Protein AF-A0A9E7HNN6-F1 (afdb_monomer)

Solvent-accessible surface area (backbone atoms only — not comparable to full-atom values): 6820 Å² total; per-residue (Å²): 140,87,85,88,85,82,86,84,93,74,95,68,72,77,62,55,72,37,53,46,47,69,56,53,55,46,52,42,65,72,35,47,91,25,38,34,38,38,36,38,26,46,89,86,38,69,69,31,50,58,49,47,55,54,48,38,65,46,42,71,78,41,52,86,51,34,49,68,34,35,30,35,56,85,29,76,57,31,47,60,54,37,63,72,69,66,61,86,62,74,65,34,76,50,40,29,46,61,6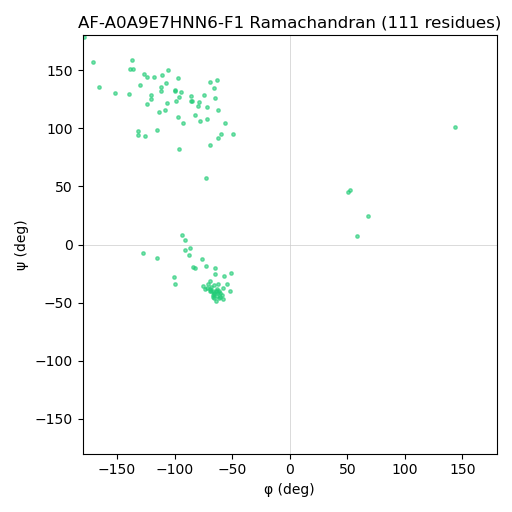4,38,80,54,87,81,85,83,73,82,69,72,79,82,121

Nearest PDB structures (foldseek):
  3gix-assembly1_A  TM=9.752E-01  e=7.214E-11  Homo sapiens
  5o9z-assembly1_J  TM=9.410E-01  e=6.736E-07  Homo sapiens
  5dbq-assembly2_B  TM=9.163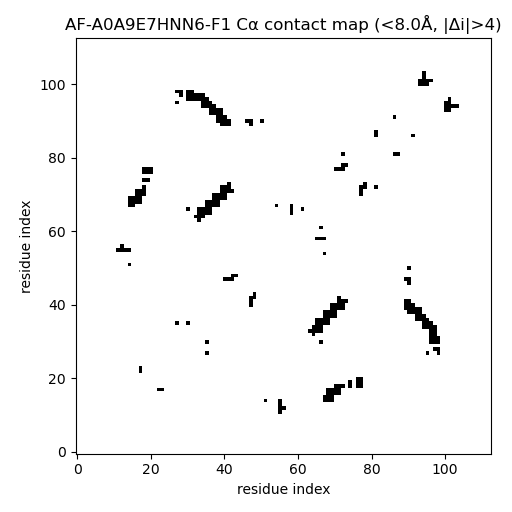E-01  e=9.988E-06  Anticarsia gemmatalis
  4puf-assembly1_D  TM=8.130E-01  e=5.174E-06  Homo sapiens
  5e37-assembly2_C  TM=8.077E-01  e=1.803E-03  Chlamydomonas reinhardtii

pLDDT: mean 81.91, std 19.28, range [28.34, 95.31]

Mean predicted aligned error: 8.4 Å

Radius of gyration: 15.04 Å; Cα contacts (8 Å, |Δi|>4): 146; chains: 1; bounding box: 39×48×32 Å

Structure (mmCIF, N/CA/C/O backbone):
data_AF-A0A9E7HNN6-F1
#
_entry.id   AF-A0A9E7HNN6-F1
#
loop_
_atom_site.group_PDB
_atom_site.id
_atom_site.type_symbol
_atom_site.label_atom_id
_atom_site.label_alt_id
_atom_site.label_comp_id
_atom_site.label_asym_id
_atom_site.label_entity_id
_atom_site.label_seq_id
_atom_site.pdbx_PDB_ins_code
_atom_site.Cartn_x
_atom_site.Cartn_y
_atom_site.Cartn_z
_atom_site.occupancy
_atom_site.B_iso_or_equiv
_atom_site.auth_seq_id
_atom_site.auth_comp_id
_atom_site.auth_asym_id
_atom_site.auth_atom_id
_atom_site.pdbx_PDB_model_num
ATOM 1 N N . ALA A 1 1 ? -14.655 24.457 -2.340 1.00 31.03 1 ALA A N 1
ATOM 2 C CA . ALA A 1 1 ? -14.940 23.219 -3.087 1.00 31.03 1 ALA A CA 1
ATOM 3 C C . ALA A 1 1 ? -13.754 22.942 -3.994 1.00 31.03 1 ALA A C 1
ATOM 5 O O . ALA A 1 1 ? -13.517 23.723 -4.903 1.00 31.03 1 ALA A O 1
ATOM 6 N N . VAL A 1 2 ? -12.969 21.907 -3.702 1.00 28.34 2 VAL A N 1
ATOM 7 C CA . VAL A 1 2 ? -11.922 21.425 -4.610 1.00 28.34 2 VAL A CA 1
ATOM 8 C C . VAL A 1 2 ? -12.095 19.919 -4.690 1.00 28.34 2 VAL A C 1
ATOM 10 O O . VAL A 1 2 ? -11.689 19.194 -3.792 1.00 28.34 2 VAL A O 1
ATOM 13 N N . VAL A 1 3 ? -12.770 19.467 -5.740 1.00 36.50 3 VAL A N 1
ATOM 14 C CA . VAL A 1 3 ? -12.700 18.082 -6.198 1.00 36.50 3 VAL A CA 1
ATOM 15 C C . VAL A 1 3 ? -12.463 18.182 -7.694 1.00 36.50 3 VAL A C 1
ATOM 17 O O . VAL A 1 3 ? -13.399 18.372 -8.464 1.00 36.50 3 VAL A O 1
ATOM 20 N N . SER A 1 4 ? -11.195 18.126 -8.086 1.00 35.56 4 SER A N 1
ATOM 21 C CA . SER A 1 4 ? -10.805 17.924 -9.477 1.00 35.56 4 SER A CA 1
ATOM 22 C C . SER A 1 4 ? -10.083 16.589 -9.560 1.00 35.56 4 SER A C 1
ATOM 24 O O . SER A 1 4 ? -8.903 16.498 -9.248 1.00 35.56 4 SER A O 1
ATOM 26 N N . PHE A 1 5 ? -10.823 15.565 -9.975 1.00 39.53 5 PHE A N 1
ATOM 27 C CA . PHE A 1 5 ? -10.300 14.330 -10.551 1.00 39.53 5 PHE A CA 1
ATOM 28 C C . PHE A 1 5 ? -11.003 14.154 -11.906 1.00 39.53 5 PHE A C 1
ATOM 30 O O . PHE A 1 5 ? -12.124 13.660 -11.985 1.00 39.53 5 PHE A O 1
ATOM 37 N N . GLY A 1 6 ? -10.372 14.646 -12.973 1.00 35.72 6 GLY A N 1
ATOM 38 C CA . GLY A 1 6 ? -10.565 14.149 -14.342 1.00 35.72 6 GLY A CA 1
ATOM 39 C C . GLY A 1 6 ? -9.316 13.337 -14.702 1.00 35.72 6 GLY A C 1
ATOM 40 O O . GLY A 1 6 ? -8.252 13.628 -14.173 1.00 35.72 6 GLY A O 1
ATOM 41 N N . LEU A 1 7 ? -9.323 12.312 -15.549 1.00 39.78 7 LEU A N 1
ATOM 42 C CA . LEU A 1 7 ? -10.242 11.888 -16.601 1.00 39.78 7 LEU A CA 1
ATOM 43 C C . LEU A 1 7 ? -9.857 10.433 -16.955 1.00 39.78 7 LEU A C 1
ATOM 45 O O . LEU A 1 7 ? -8.675 10.166 -17.144 1.00 39.78 7 LEU A O 1
ATOM 49 N N . GLY A 1 8 ? -10.827 9.523 -17.101 1.00 30.81 8 GLY A N 1
ATOM 50 C CA . GLY A 1 8 ? -10.606 8.199 -17.712 1.00 30.81 8 GLY A CA 1
ATOM 51 C C . GLY A 1 8 ? -11.416 7.070 -17.071 1.00 30.81 8 GLY A C 1
ATOM 52 O O . GLY A 1 8 ? -11.061 6.566 -16.014 1.00 30.81 8 GLY A O 1
ATOM 53 N N . LYS A 1 9 ? -12.520 6.664 -17.709 1.00 38.12 9 LYS A N 1
ATOM 54 C CA . LYS A 1 9 ? -13.322 5.494 -17.317 1.00 38.12 9 LYS A CA 1
ATOM 55 C C . LYS A 1 9 ? -12.659 4.197 -17.795 1.00 38.12 9 LYS A C 1
ATOM 57 O O . LYS A 1 9 ? -12.573 3.997 -19.001 1.00 38.12 9 LYS A O 1
ATOM 62 N N . MET A 1 10 ? -12.367 3.286 -16.868 1.00 36.38 10 MET A N 1
ATOM 63 C CA . MET A 1 10 ? -12.614 1.845 -17.010 1.00 36.38 10 MET A CA 1
ATOM 64 C C . MET A 1 10 ? -12.829 1.259 -15.609 1.00 36.38 10 MET A C 1
ATOM 66 O O . MET A 1 10 ? -12.141 1.599 -14.656 1.00 36.38 10 MET A O 1
ATOM 70 N N . SER A 1 11 ? -13.911 0.506 -15.483 1.00 39.94 11 SER A N 1
ATOM 71 C CA . SER A 1 11 ? -14.554 0.063 -14.252 1.00 39.94 11 SER A CA 1
ATOM 72 C C . SER A 1 11 ? -13.750 -1.000 -13.513 1.00 39.94 11 SER A C 1
ATOM 74 O O . SER A 1 11 ? -13.739 -2.131 -13.971 1.00 39.94 11 SER A O 1
ATOM 76 N N . ASP A 1 12 ? -13.147 -0.631 -12.386 1.00 41.34 12 ASP A N 1
ATOM 77 C CA . ASP A 1 12 ? -12.911 -1.446 -11.186 1.00 41.34 12 ASP A CA 1
ATOM 78 C C . ASP A 1 12 ? -12.384 -0.497 -10.094 1.00 41.34 12 ASP A C 1
ATOM 80 O O . ASP A 1 12 ? -11.946 0.616 -10.387 1.00 41.34 12 ASP A O 1
ATOM 84 N N . LEU A 1 13 ? -12.524 -0.849 -8.819 1.00 50.78 13 LEU A N 1
ATOM 85 C CA . LEU A 1 13 ? -12.185 0.013 -7.680 1.00 50.78 13 LEU A CA 1
ATOM 86 C C . LEU A 1 13 ? -10.693 0.398 -7.714 1.00 50.78 13 LEU A C 1
ATOM 88 O O . LEU A 1 13 ? -9.846 -0.363 -7.243 1.00 50.78 13 LEU A O 1
ATOM 92 N N . LEU A 1 14 ? -10.370 1.565 -8.280 1.00 69.56 14 LEU A N 1
ATOM 93 C CA . LEU A 1 14 ? -9.009 2.098 -8.312 1.00 69.56 14 LEU A CA 1
ATOM 94 C C . LEU A 1 14 ? -8.539 2.334 -6.877 1.00 69.56 14 LEU A C 1
ATOM 96 O O . LEU A 1 14 ? -9.106 3.144 -6.140 1.00 69.56 14 LEU A O 1
ATOM 100 N N . LEU A 1 15 ? -7.512 1.588 -6.484 1.00 86.00 15 LEU A N 1
ATOM 101 C CA . LEU A 1 15 ? -6.825 1.791 -5.218 1.00 86.00 15 LEU A CA 1
ATOM 102 C C . LEU A 1 15 ? -6.168 3.180 -5.223 1.00 86.00 15 LEU A C 1
ATOM 104 O O . LEU A 1 15 ? -5.669 3.611 -6.265 1.00 86.00 15 LEU A O 1
ATOM 108 N N . PRO A 1 16 ? -6.168 3.902 -4.091 1.00 91.31 16 PRO A N 1
ATOM 109 C CA . PRO A 1 16 ? -5.559 5.222 -4.026 1.00 91.31 16 PRO A CA 1
ATOM 110 C C . PRO A 1 16 ? -4.048 5.116 -4.250 1.00 91.31 16 PRO A C 1
ATOM 112 O O . PRO A 1 16 ? -3.373 4.367 -3.543 1.00 91.31 16 PRO A O 1
ATOM 115 N N . THR A 1 17 ? -3.527 5.882 -5.208 1.00 91.25 17 THR A N 1
ATOM 116 C CA . THR A 1 17 ? -2.086 5.983 -5.472 1.00 91.25 17 THR A CA 1
ATOM 117 C C . THR A 1 17 ? -1.500 7.195 -4.761 1.00 91.25 17 THR A C 1
ATOM 119 O O . THR A 1 17 ? -1.974 8.317 -4.931 1.00 91.25 17 THR A O 1
ATOM 122 N N . LEU A 1 18 ? -0.451 6.961 -3.980 1.00 93.19 18 LEU A N 1
ATOM 123 C CA . LEU A 1 18 ? 0.277 7.948 -3.198 1.00 93.19 18 LEU A CA 1
ATOM 124 C C . LEU A 1 18 ? 1.623 8.218 -3.874 1.00 93.19 18 LEU A C 1
ATOM 126 O O . LEU A 1 18 ? 2.428 7.306 -4.065 1.00 93.19 18 LEU A O 1
ATOM 130 N N . SER A 1 19 ? 1.862 9.476 -4.225 1.00 90.88 19 SER A N 1
ATOM 131 C CA . SER A 1 19 ? 3.106 9.950 -4.851 1.00 90.88 19 SER A CA 1
ATOM 132 C C . SER A 1 19 ? 3.876 10.935 -3.972 1.00 90.88 19 SER A C 1
ATOM 134 O O . SER A 1 19 ? 5.036 11.238 -4.240 1.00 90.88 19 SER A O 1
ATOM 136 N N . ARG A 1 20 ? 3.252 11.435 -2.900 1.00 91.62 20 ARG A N 1
ATOM 137 C CA . ARG A 1 20 ? 3.852 12.417 -1.995 1.00 91.62 20 ARG A CA 1
ATOM 138 C C . ARG A 1 20 ? 4.135 11.808 -0.642 1.00 91.62 20 ARG A C 1
ATOM 140 O O . ARG A 1 20 ? 3.343 11.021 -0.119 1.00 91.62 20 ARG A O 1
ATOM 147 N N . LYS A 1 21 ? 5.217 12.264 -0.020 1.00 91.75 21 LYS A N 1
ATOM 148 C CA . LYS A 1 21 ? 5.598 11.839 1.327 1.00 91.75 21 LYS A CA 1
ATOM 149 C C . LYS A 1 21 ? 4.498 12.149 2.340 1.00 91.75 21 LYS A C 1
ATOM 151 O O . LYS A 1 21 ? 4.169 11.307 3.167 1.00 91.75 21 LYS A O 1
ATOM 156 N N . CYS A 1 22 ? 3.900 13.338 2.254 1.00 92.25 22 CYS A N 1
ATOM 157 C CA . CYS A 1 22 ? 2.855 13.747 3.189 1.00 92.25 22 CYS A CA 1
ATOM 158 C C . CYS A 1 22 ? 1.618 12.843 3.124 1.00 92.25 22 CYS A C 1
ATOM 160 O O . CYS A 1 22 ? 1.012 12.591 4.160 1.00 92.25 22 CYS A O 1
ATOM 162 N N . ASP A 1 23 ? 1.272 12.313 1.950 1.00 93.25 23 ASP A N 1
ATOM 163 C CA . ASP A 1 23 ? 0.131 11.410 1.808 1.00 93.25 23 ASP A CA 1
ATOM 164 C C . ASP A 1 23 ? 0.428 10.040 2.435 1.00 93.25 23 ASP A C 1
ATOM 166 O O . ASP A 1 23 ? -0.438 9.465 3.097 1.00 93.25 23 ASP A O 1
ATOM 170 N N . VAL A 1 24 ? 1.670 9.557 2.299 1.00 92.88 24 VAL A N 1
ATOM 171 C CA . VAL A 1 24 ? 2.151 8.332 2.958 1.00 92.88 24 VAL A CA 1
ATOM 172 C C . VAL A 1 24 ? 2.184 8.499 4.482 1.00 92.88 24 VAL A C 1
ATOM 174 O O . VAL A 1 24 ? 1.668 7.653 5.208 1.00 92.88 24 VAL A O 1
ATOM 177 N N . ASP A 1 25 ? 2.720 9.612 4.984 1.00 93.44 25 ASP A N 1
ATOM 178 C CA . ASP A 1 25 ? 2.743 9.904 6.422 1.00 93.44 25 ASP A CA 1
ATOM 179 C C . ASP A 1 25 ? 1.324 10.025 7.004 1.00 93.44 25 ASP A C 1
ATOM 181 O O . ASP A 1 25 ? 1.045 9.509 8.090 1.00 93.44 25 ASP A O 1
ATOM 185 N N . CYS A 1 26 ? 0.411 10.686 6.285 1.00 94.06 26 CYS A N 1
ATOM 186 C CA . CYS A 1 26 ? -0.981 10.817 6.705 1.00 94.06 26 CYS A CA 1
ATOM 187 C C . CYS A 1 26 ? -1.681 9.459 6.755 1.00 94.06 26 CYS A C 1
ATOM 189 O O . CYS A 1 26 ? -2.268 9.135 7.781 1.00 94.06 26 CYS A O 1
ATOM 191 N N . ILE A 1 27 ? -1.581 8.626 5.712 1.00 94.12 27 ILE A N 1
ATOM 192 C CA . ILE A 1 27 ? -2.298 7.343 5.702 1.00 94.12 27 ILE A CA 1
ATOM 193 C C . ILE A 1 27 ? -1.777 6.374 6.774 1.00 94.12 27 ILE A C 1
ATOM 195 O O . ILE A 1 27 ? -2.577 5.645 7.362 1.00 94.12 27 ILE A O 1
ATOM 199 N N . ILE A 1 28 ? -0.470 6.393 7.070 1.00 93.25 28 ILE A N 1
ATOM 200 C CA . ILE A 1 28 ? 0.134 5.582 8.140 1.00 93.25 28 ILE A CA 1
ATOM 201 C C . ILE A 1 28 ? -0.379 6.027 9.512 1.00 93.25 28 ILE A C 1
ATOM 203 O O . ILE A 1 28 ? -0.691 5.183 10.352 1.00 93.25 28 ILE A O 1
ATOM 207 N N . ARG A 1 29 ? -0.479 7.340 9.745 1.00 93.19 29 ARG A N 1
ATOM 208 C CA . ARG A 1 29 ? -0.951 7.895 11.020 1.00 93.19 29 ARG A CA 1
ATOM 209 C C . ARG A 1 29 ? -2.458 7.743 11.209 1.00 93.19 29 ARG A C 1
ATOM 211 O O . ARG A 1 29 ? -2.901 7.501 12.326 1.00 93.19 29 ARG A O 1
ATOM 218 N N . ASP A 1 30 ? -3.232 7.911 10.144 1.00 93.75 30 ASP A N 1
ATOM 219 C CA . ASP A 1 30 ? -4.692 7.951 10.217 1.00 93.75 30 ASP A CA 1
ATOM 220 C C . ASP A 1 30 ? -5.300 6.532 10.203 1.00 93.75 30 ASP A C 1
ATOM 222 O O . ASP A 1 30 ? -6.429 6.329 10.649 1.00 93.75 30 ASP A O 1
ATOM 226 N N . THR A 1 31 ? -4.546 5.523 9.743 1.00 92.00 31 THR A N 1
ATOM 227 C CA . THR A 1 31 ? -4.974 4.114 9.738 1.00 92.00 31 THR A CA 1
ATOM 228 C C . THR A 1 31 ? -4.441 3.371 10.967 1.00 92.00 31 THR A C 1
ATOM 230 O O . THR A 1 31 ? -3.429 2.674 10.897 1.00 92.00 31 THR A O 1
ATOM 233 N N . LEU A 1 32 ? -5.131 3.500 12.105 1.00 91.31 32 LEU A N 1
ATOM 234 C CA . LEU A 1 32 ? -4.746 2.821 13.356 1.0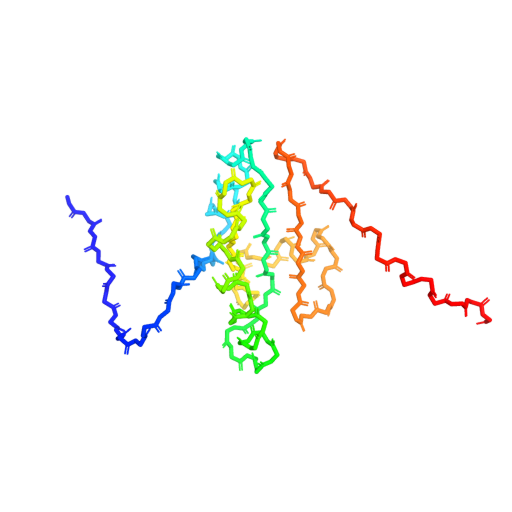0 91.31 32 LEU A CA 1
ATOM 235 C C . LEU A 1 32 ? -5.556 1.547 13.635 1.00 91.31 32 LEU A C 1
ATOM 237 O O . LEU A 1 32 ? -5.006 0.571 14.138 1.00 91.31 32 LEU A O 1
ATOM 241 N N . ASP A 1 33 ? -6.835 1.527 13.252 1.00 91.50 33 ASP A N 1
ATOM 242 C CA . ASP A 1 33 ? -7.775 0.437 13.574 1.00 91.50 33 ASP A CA 1
ATOM 243 C C . ASP A 1 33 ? -7.747 -0.735 12.577 1.00 91.50 33 ASP A C 1
ATOM 245 O O . ASP A 1 33 ? -8.479 -1.716 12.724 1.00 91.50 33 ASP A O 1
ATOM 249 N N . LYS A 1 34 ? -6.941 -0.623 11.517 1.00 93.75 34 LYS A N 1
ATOM 250 C CA . LYS A 1 34 ? -6.855 -1.590 10.418 1.00 93.75 34 LYS A CA 1
ATOM 251 C C . LYS A 1 34 ? -5.407 -1.836 10.034 1.00 93.75 34 LYS A C 1
ATOM 253 O O . LYS A 1 34 ? -4.538 -1.000 10.265 1.00 93.75 34 LYS A O 1
ATOM 258 N N . VAL A 1 35 ? -5.164 -2.969 9.387 1.00 94.50 35 VAL A N 1
ATOM 259 C CA . VAL A 1 35 ? -3.887 -3.233 8.725 1.00 94.50 35 VAL A CA 1
ATOM 260 C C . VAL A 1 35 ? -3.794 -2.353 7.480 1.00 94.50 35 VAL A C 1
ATOM 262 O O . VAL A 1 35 ? -4.600 -2.468 6.559 1.00 94.50 35 VAL A O 1
ATOM 265 N N . LEU A 1 36 ? -2.814 -1.465 7.433 1.00 95.31 36 LEU A N 1
ATOM 266 C CA . LEU A 1 36 ? -2.494 -0.700 6.239 1.00 95.31 36 LEU A CA 1
ATOM 267 C C . LEU A 1 36 ? -1.540 -1.510 5.358 1.00 95.31 36 LEU A C 1
ATOM 269 O O . LEU A 1 36 ? -0.494 -1.966 5.814 1.00 95.31 36 LEU A O 1
ATOM 273 N N . VAL A 1 37 ? -1.896 -1.657 4.088 1.00 95.19 37 VAL A N 1
ATOM 274 C CA . VAL A 1 37 ? -1.121 -2.356 3.065 1.00 95.19 37 VAL A CA 1
ATOM 275 C C . VAL A 1 37 ? -0.661 -1.328 2.038 1.00 95.19 37 VAL A C 1
ATOM 277 O O . VAL A 1 37 ? -1.488 -0.745 1.336 1.00 95.19 37 VAL A O 1
ATOM 280 N N . LEU A 1 38 ? 0.648 -1.100 1.950 1.00 94.88 38 LEU A N 1
ATOM 281 C CA . LEU A 1 38 ? 1.257 -0.197 0.975 1.00 94.88 38 LEU A CA 1
ATOM 282 C C . LEU A 1 38 ? 2.001 -0.998 -0.089 1.00 94.88 38 LEU A C 1
ATOM 284 O O . LEU A 1 38 ? 2.998 -1.6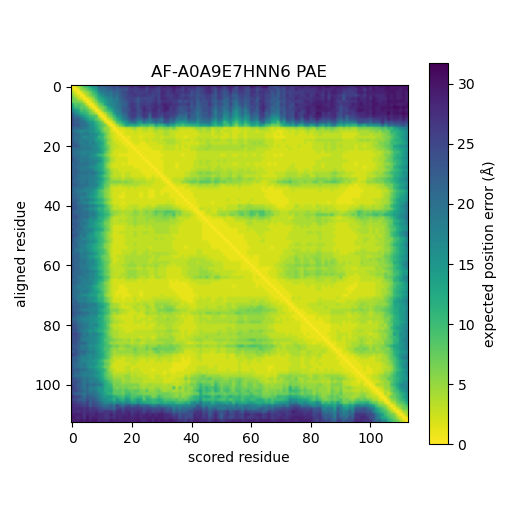57 0.209 1.00 94.88 38 LEU A O 1
ATOM 288 N N . ARG A 1 39 ? 1.535 -0.916 -1.337 1.00 94.88 39 ARG A N 1
ATOM 289 C CA . ARG A 1 39 ? 2.189 -1.541 -2.491 1.00 94.88 39 ARG A CA 1
ATOM 290 C C . ARG A 1 39 ? 3.132 -0.548 -3.154 1.00 94.88 39 ARG A C 1
ATOM 292 O O . ARG A 1 39 ? 2.693 0.319 -3.902 1.00 94.88 39 ARG A O 1
ATOM 299 N N . PHE A 1 40 ? 4.430 -0.715 -2.955 1.00 94.38 40 PHE A N 1
ATOM 300 C CA . PHE A 1 40 ? 5.468 0.031 -3.658 1.00 94.38 40 PHE A CA 1
ATOM 301 C C . PHE A 1 40 ? 5.681 -0.558 -5.048 1.00 94.38 40 PHE A C 1
ATOM 303 O O . PHE A 1 40 ? 6.046 -1.727 -5.197 1.00 94.38 40 PHE A O 1
ATOM 310 N N . GLY A 1 41 ? 5.452 0.249 -6.080 1.00 93.06 41 GLY A N 1
ATOM 311 C CA . GLY A 1 41 ? 5.824 -0.138 -7.433 1.00 93.06 41 GLY A CA 1
ATOM 312 C C . GLY A 1 41 ? 5.526 0.889 -8.508 1.00 93.06 41 GLY A C 1
ATOM 313 O O . GLY A 1 41 ? 4.999 1.960 -8.221 1.00 93.06 41 GLY A O 1
ATOM 314 N N . ARG A 1 42 ? 5.895 0.553 -9.747 1.00 90.38 42 ARG A N 1
ATOM 315 C CA . ARG A 1 42 ? 5.755 1.438 -10.909 1.00 90.38 42 ARG A CA 1
ATOM 316 C C . ARG A 1 42 ? 4.461 1.162 -11.648 1.00 90.38 42 ARG A C 1
ATOM 318 O O . ARG A 1 42 ? 4.198 0.027 -12.031 1.00 90.38 42 ARG A O 1
ATOM 325 N N . SER A 1 43 ? 3.710 2.214 -11.945 1.00 81.31 43 SER A N 1
ATOM 326 C CA . SER A 1 43 ? 2.448 2.109 -12.693 1.00 81.31 43 SER A CA 1
ATOM 327 C C . SER A 1 43 ? 2.633 1.626 -14.141 1.00 81.31 43 SER A C 1
ATOM 329 O O . SER A 1 43 ? 1.687 1.145 -14.752 1.00 81.31 43 SER A O 1
ATOM 331 N N . ALA A 1 44 ? 3.843 1.749 -14.698 1.00 82.94 44 ALA A N 1
ATOM 332 C CA . ALA A 1 44 ? 4.170 1.293 -16.050 1.00 82.94 44 ALA A CA 1
ATOM 333 C C . ALA A 1 44 ? 4.616 -0.181 -16.124 1.00 82.94 44 ALA A C 1
ATOM 335 O O . ALA A 1 44 ? 4.777 -0.709 -17.223 1.00 82.94 44 ALA A O 1
ATOM 336 N N . ASP A 1 45 ? 4.851 -0.842 -14.985 1.00 88.12 45 ASP A N 1
ATOM 337 C CA . ASP A 1 45 ? 5.346 -2.219 -14.950 1.00 88.12 45 ASP A CA 1
ATOM 338 C C . ASP A 1 45 ? 4.179 -3.226 -15.053 1.00 88.12 45 ASP A C 1
ATOM 340 O O . ASP A 1 45 ? 3.278 -3.200 -14.205 1.00 88.12 45 ASP A O 1
ATOM 344 N N . PRO A 1 46 ? 4.186 -4.148 -16.038 1.00 89.06 46 PRO A N 1
ATOM 345 C CA . PRO A 1 46 ? 3.156 -5.177 -16.176 1.00 89.06 46 PRO A CA 1
ATOM 346 C C . PRO A 1 46 ? 2.947 -6.037 -14.922 1.00 89.06 46 PRO A C 1
ATOM 348 O O . PRO A 1 46 ? 1.817 -6.435 -14.638 1.00 89.06 46 PRO A O 1
ATOM 351 N N . LEU A 1 47 ? 4.006 -6.315 -14.153 1.00 90.12 47 LEU A N 1
ATOM 352 C CA . LEU A 1 47 ? 3.908 -7.096 -12.916 1.00 90.12 47 LEU A CA 1
ATOM 353 C C . LEU A 1 47 ? 3.171 -6.323 -11.821 1.00 90.12 47 LEU A C 1
ATOM 355 O O . LEU A 1 47 ? 2.373 -6.905 -11.087 1.00 90.12 47 LEU A O 1
ATOM 359 N N . CYS A 1 48 ? 3.405 -5.011 -11.731 1.00 90.62 48 CYS A N 1
ATOM 360 C CA . CYS A 1 48 ? 2.685 -4.147 -10.798 1.00 90.62 48 CYS A CA 1
ATOM 361 C C . CYS A 1 48 ? 1.206 -4.048 -11.177 1.00 90.62 48 CYS A C 1
ATOM 363 O O . CYS A 1 48 ? 0.359 -4.197 -10.304 1.00 90.62 48 CYS A O 1
ATOM 365 N N . LEU A 1 49 ? 0.895 -3.887 -12.467 1.00 89.56 49 LEU A N 1
ATOM 366 C CA . LEU A 1 49 ? -0.487 -3.836 -12.956 1.00 89.56 49 LEU A CA 1
ATOM 367 C C . LEU A 1 49 ? -1.250 -5.131 -12.654 1.00 89.56 49 LEU A C 1
ATOM 369 O O . LEU A 1 49 ? -2.365 -5.087 -12.140 1.00 89.56 49 LEU A O 1
ATOM 373 N N . HIS A 1 50 ? -0.633 -6.288 -12.907 1.00 90.94 50 HIS A N 1
ATOM 374 C CA . HIS A 1 50 ? -1.245 -7.573 -12.575 1.00 90.94 50 HIS A CA 1
ATOM 375 C C . HIS A 1 50 ? -1.496 -7.719 -11.066 1.00 90.94 50 HIS A C 1
ATOM 377 O O . HIS A 1 50 ? -2.540 -8.214 -10.640 1.00 90.94 50 HIS A O 1
ATOM 383 N N . PHE A 1 51 ? -0.552 -7.260 -10.243 1.00 90.88 51 PHE A N 1
ATOM 384 C CA . PHE A 1 51 ? -0.700 -7.299 -8.794 1.00 90.88 51 PHE A CA 1
ATOM 385 C C . PHE A 1 51 ? -1.786 -6.335 -8.290 1.00 90.88 51 PHE A C 1
ATOM 387 O O . PHE A 1 51 ? -2.553 -6.686 -7.392 1.00 90.88 51 PHE A O 1
ATOM 394 N N . ASP A 1 52 ? -1.929 -5.166 -8.912 1.00 91.06 52 ASP A N 1
ATOM 395 C CA . ASP A 1 52 ? -2.977 -4.195 -8.592 1.00 91.06 52 ASP A CA 1
ATO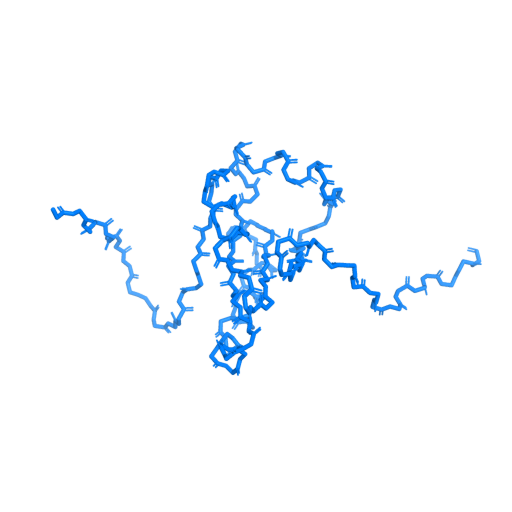M 396 C C . ASP A 1 52 ? -4.380 -4.740 -8.854 1.00 91.06 52 ASP A C 1
ATOM 398 O O . ASP A 1 52 ? -5.286 -4.500 -8.055 1.00 91.06 52 ASP A O 1
ATOM 402 N N . GLU A 1 53 ? -4.572 -5.517 -9.924 1.00 89.94 53 GLU A N 1
ATOM 403 C CA . GLU A 1 53 ? -5.848 -6.189 -10.193 1.00 89.94 53 GLU A CA 1
ATOM 404 C C . GLU A 1 53 ? -6.227 -7.159 -9.062 1.00 89.94 53 GLU A C 1
ATOM 406 O O . GLU A 1 53 ? -7.386 -7.220 -8.640 1.00 89.94 53 GLU A O 1
ATOM 411 N N . ILE A 1 54 ? -5.250 -7.908 -8.542 1.00 91.50 54 ILE A N 1
ATOM 412 C CA . ILE A 1 54 ? -5.447 -8.838 -7.421 1.00 91.50 54 ILE A CA 1
ATOM 413 C C . ILE A 1 54 ? -5.783 -8.065 -6.141 1.00 91.50 54 ILE A C 1
ATOM 415 O O . ILE A 1 54 ? -6.730 -8.418 -5.426 1.00 91.50 54 ILE A O 1
ATOM 419 N N . LEU A 1 55 ? -5.043 -6.989 -5.863 1.00 91.62 55 LEU A N 1
ATOM 420 C CA . LEU A 1 55 ? -5.275 -6.143 -4.697 1.00 91.62 55 LEU A CA 1
ATOM 421 C C . LEU A 1 55 ? -6.636 -5.447 -4.767 1.00 91.62 55 LEU A C 1
ATOM 423 O O . LEU A 1 55 ? -7.329 -5.383 -3.757 1.00 91.62 55 LEU A O 1
ATOM 427 N N . SER A 1 56 ? -7.057 -4.975 -5.941 1.00 90.12 56 SER A N 1
ATOM 428 C CA . SER A 1 56 ? -8.352 -4.316 -6.133 1.00 90.12 56 SER A CA 1
ATOM 429 C C . SER A 1 56 ? -9.516 -5.270 -5.842 1.00 90.12 56 SER A C 1
ATOM 431 O O . SER A 1 56 ? -10.425 -4.923 -5.083 1.00 90.12 56 SER A O 1
ATOM 433 N N . LYS A 1 57 ? -9.448 -6.515 -6.340 1.00 90.69 57 LYS A N 1
ATOM 434 C CA . LYS A 1 57 ? -10.447 -7.561 -6.047 1.00 90.69 57 LYS A CA 1
ATOM 435 C C . LYS A 1 57 ? -10.508 -7.882 -4.554 1.00 90.69 57 LYS A C 1
ATOM 437 O O . LYS A 1 57 ? -11.588 -7.907 -3.965 1.00 90.69 57 LYS A O 1
ATOM 442 N N . THR A 1 58 ? -9.341 -8.052 -3.936 1.00 90.44 58 THR A N 1
ATOM 443 C CA . THR A 1 58 ? -9.215 -8.395 -2.512 1.00 90.44 58 THR A CA 1
ATOM 444 C C . THR A 1 58 ? -9.631 -7.240 -1.597 1.00 90.44 58 THR A C 1
ATOM 446 O O . THR A 1 58 ? -10.188 -7.471 -0.527 1.00 90.44 58 THR A O 1
ATOM 449 N N . SER A 1 59 ? -9.427 -5.989 -2.023 1.00 91.31 59 SER A N 1
ATOM 450 C CA . SER A 1 59 ? -9.690 -4.772 -1.240 1.00 91.31 59 SER A CA 1
ATOM 451 C C . SER A 1 59 ? -11.100 -4.739 -0.662 1.00 91.31 59 SER A C 1
ATOM 453 O O . SER A 1 59 ? -11.300 -4.398 0.505 1.00 91.31 59 SER A O 1
ATOM 455 N N . ARG A 1 60 ? -12.095 -5.176 -1.442 1.00 87.94 60 ARG A N 1
ATOM 456 C CA . ARG A 1 60 ? -13.486 -5.223 -0.984 1.00 87.94 60 ARG A CA 1
ATOM 457 C C . ARG A 1 60 ? -13.691 -6.237 0.142 1.00 87.94 60 ARG A C 1
ATOM 459 O O . ARG A 1 60 ? -14.399 -5.933 1.103 1.00 87.94 60 ARG A O 1
ATOM 466 N N . GLU A 1 61 ? -13.075 -7.409 0.036 1.00 90.62 61 GLU A N 1
ATOM 467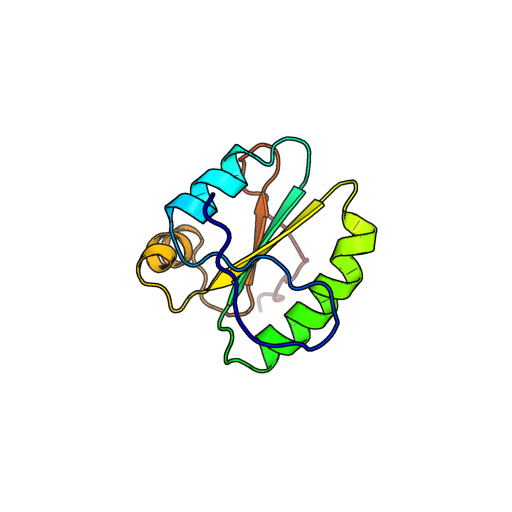 C CA . GLU A 1 61 ? -13.198 -8.498 1.010 1.00 90.62 61 GLU A CA 1
ATOM 468 C C . GLU A 1 61 ? -12.512 -8.148 2.333 1.00 90.62 61 GLU A C 1
ATOM 470 O O . GLU A 1 61 ? -13.068 -8.385 3.408 1.00 90.62 61 GLU A O 1
ATOM 475 N N . VAL A 1 62 ? -11.346 -7.501 2.254 1.00 92.44 62 VAL A N 1
ATOM 476 C CA . VAL A 1 62 ? -10.536 -7.145 3.428 1.00 92.44 62 VAL A CA 1
ATOM 477 C C . VAL A 1 62 ? -10.858 -5.767 4.002 1.00 92.44 62 VAL A C 1
ATOM 479 O O . VAL A 1 62 ? -10.375 -5.432 5.078 1.00 92.44 62 VAL A O 1
ATOM 482 N N . SER A 1 63 ? -11.732 -4.990 3.356 1.00 90.75 63 SER A N 1
ATOM 483 C CA . SER A 1 63 ? -12.078 -3.603 3.723 1.00 90.75 63 SER A CA 1
ATOM 484 C C . SER A 1 63 ? -12.480 -3.390 5.190 1.00 90.75 63 SER A C 1
ATOM 486 O O . SER A 1 63 ? -12.360 -2.281 5.721 1.00 90.75 63 SER A O 1
ATOM 488 N N . LYS A 1 64 ? -12.967 -4.437 5.869 1.00 92.25 64 LYS A N 1
ATOM 489 C CA . LYS A 1 64 ? -13.330 -4.394 7.293 1.00 92.25 64 LYS A CA 1
ATOM 490 C C . LYS A 1 64 ? -12.116 -4.301 8.217 1.00 92.25 64 LYS A C 1
ATOM 492 O O . LYS A 1 64 ? -12.222 -3.653 9.250 1.00 92.25 64 LYS A O 1
ATOM 497 N N . PHE A 1 65 ? -10.995 -4.916 7.850 1.00 93.19 65 PHE A N 1
ATOM 498 C CA . PHE A 1 65 ? -9.814 -5.053 8.708 1.00 93.19 65 PHE A CA 1
ATOM 499 C C . PHE A 1 65 ? -8.514 -4.566 8.060 1.00 93.19 65 PHE A C 1
ATOM 501 O O . PHE A 1 65 ? -7.500 -4.480 8.748 1.00 93.19 65 PHE A O 1
ATOM 508 N N . ALA A 1 66 ? -8.530 -4.221 6.772 1.00 94.06 66 ALA A N 1
ATOM 509 C CA . ALA A 1 66 ? -7.381 -3.693 6.061 1.00 94.06 66 ALA A CA 1
ATOM 510 C C . ALA A 1 66 ? -7.752 -2.543 5.114 1.00 94.06 66 ALA A C 1
ATOM 512 O O . ALA A 1 66 ? -8.860 -2.478 4.577 1.00 94.06 66 ALA A O 1
ATOM 513 N N . THR A 1 67 ? -6.789 -1.650 4.910 1.00 94.31 67 THR A N 1
ATOM 514 C CA . THR A 1 67 ? -6.823 -0.552 3.940 1.00 94.31 67 THR A CA 1
ATOM 515 C C . THR A 1 67 ? -5.652 -0.743 2.987 1.00 94.31 67 THR A C 1
ATOM 517 O O . THR A 1 67 ? -4.525 -0.914 3.440 1.00 94.31 67 THR A O 1
ATOM 520 N N . ILE A 1 68 ? -5.901 -0.714 1.678 1.00 94.62 68 ILE A N 1
ATOM 521 C CA . ILE A 1 68 ? -4.868 -0.918 0.655 1.00 94.62 68 ILE A CA 1
ATOM 522 C C . ILE A 1 68 ? -4.643 0.391 -0.101 1.00 94.62 68 ILE A C 1
ATOM 524 O O . ILE A 1 68 ? -5.607 1.015 -0.547 1.00 94.62 68 ILE A O 1
ATOM 528 N N . ALA A 1 69 ? -3.381 0.781 -0.269 1.00 94.25 69 ALA A N 1
ATOM 529 C CA . ALA A 1 69 ? -2.971 1.902 -1.104 1.00 94.25 69 ALA A CA 1
ATOM 530 C C . ALA A 1 69 ? -1.740 1.540 -1.945 1.00 94.25 69 ALA A C 1
ATOM 532 O O . ALA A 1 69 ? -0.912 0.708 -1.567 1.00 94.25 69 ALA A O 1
ATOM 533 N N . LEU A 1 70 ? -1.633 2.178 -3.103 1.00 94.06 70 LEU A N 1
ATOM 534 C CA . LEU A 1 70 ? -0.515 2.032 -4.025 1.00 94.06 70 LEU A CA 1
ATOM 535 C C . LEU A 1 70 ? 0.463 3.175 -3.779 1.00 94.06 70 LEU A C 1
ATOM 537 O O . LEU A 1 70 ? 0.052 4.296 -3.501 1.00 94.06 70 LEU A O 1
ATOM 541 N N . VAL A 1 71 ? 1.755 2.909 -3.886 1.00 93.94 71 VAL A N 1
ATOM 542 C CA . VAL A 1 71 ? 2.811 3.902 -3.712 1.00 93.94 71 VAL A CA 1
ATOM 543 C C . VAL A 1 71 ? 3.669 3.910 -4.966 1.00 93.94 71 VAL A C 1
ATOM 545 O O . VAL A 1 71 ? 4.241 2.881 -5.341 1.00 93.94 71 VAL A O 1
ATOM 548 N N . ASP A 1 72 ? 3.734 5.071 -5.612 1.00 91.56 72 ASP A N 1
ATOM 549 C CA . ASP A 1 72 ? 4.509 5.257 -6.833 1.00 91.56 72 ASP A CA 1
ATOM 550 C C . ASP A 1 72 ? 5.983 5.501 -6.506 1.00 91.56 72 ASP A C 1
ATOM 552 O O . ASP A 1 72 ? 6.369 6.532 -5.954 1.00 91.56 72 ASP A O 1
ATOM 556 N N . VAL A 1 73 ? 6.815 4.527 -6.860 1.00 90.94 73 VAL A N 1
ATOM 557 C CA . VAL A 1 73 ? 8.258 4.560 -6.602 1.00 90.94 73 VAL A CA 1
ATOM 558 C C . VAL A 1 73 ? 9.006 5.537 -7.502 1.00 90.94 73 VAL A C 1
ATOM 560 O O . VAL A 1 73 ? 10.124 5.910 -7.160 1.00 90.94 73 VAL A O 1
ATOM 563 N N . ASP A 1 74 ? 8.428 5.971 -8.624 1.00 89.56 74 ASP A N 1
ATOM 564 C CA . ASP A 1 74 ? 9.091 6.921 -9.524 1.00 89.56 74 ASP A CA 1
ATOM 565 C C . ASP A 1 74 ? 9.055 8.361 -8.975 1.00 89.56 74 ASP A C 1
ATOM 567 O O . ASP A 1 74 ? 9.802 9.228 -9.427 1.00 89.56 74 ASP A O 1
ATOM 571 N N . SER A 1 75 ? 8.245 8.615 -7.943 1.00 89.56 75 SER A N 1
ATOM 572 C CA . SER A 1 75 ? 8.180 9.908 -7.263 1.00 89.56 75 SER A CA 1
ATOM 573 C C . SER A 1 75 ? 9.399 10.143 -6.357 1.00 89.56 75 SER A C 1
ATOM 575 O O . SER A 1 75 ? 9.711 9.330 -5.484 1.00 89.56 75 SER A O 1
ATOM 577 N N . GLU A 1 76 ? 10.068 11.292 -6.504 1.00 90.06 76 GLU A N 1
ATOM 578 C CA . GLU A 1 76 ? 11.282 11.633 -5.737 1.00 90.06 76 GLU A CA 1
ATOM 579 C C . GLU A 1 76 ? 11.053 11.626 -4.218 1.00 90.06 76 GLU A C 1
ATOM 581 O O . GLU A 1 76 ? 11.897 11.156 -3.455 1.00 90.06 76 GLU A O 1
ATOM 586 N N . GLU A 1 77 ? 9.885 12.088 -3.767 1.00 90.19 77 GLU A N 1
ATOM 587 C CA . GLU A 1 77 ? 9.527 12.122 -2.346 1.00 90.19 77 GLU A CA 1
ATOM 588 C C . GLU A 1 77 ? 9.402 10.724 -1.720 1.00 90.19 77 GLU A C 1
ATOM 590 O O . GLU A 1 77 ? 9.610 10.565 -0.516 1.00 90.19 77 GLU A O 1
ATOM 595 N N . ILE A 1 78 ? 9.101 9.703 -2.525 1.00 91.31 78 ILE A N 1
ATOM 596 C CA . ILE A 1 78 ? 8.919 8.315 -2.082 1.00 91.31 78 ILE A CA 1
ATOM 597 C C . ILE A 1 78 ? 10.258 7.582 -1.936 1.00 91.31 78 ILE A C 1
ATOM 599 O O . ILE A 1 78 ? 10.364 6.624 -1.165 1.00 91.31 78 ILE A O 1
ATOM 603 N N . GLN A 1 79 ? 11.320 8.072 -2.582 1.00 90.56 79 GLN A N 1
ATOM 604 C CA . GLN A 1 79 ? 12.660 7.476 -2.530 1.00 90.56 79 GLN A CA 1
ATOM 605 C C . GLN A 1 79 ? 13.215 7.351 -1.104 1.00 90.56 79 GLN A C 1
ATOM 607 O O . GLN A 1 79 ? 14.013 6.454 -0.825 1.00 90.56 79 GLN A O 1
ATOM 612 N N . VAL A 1 80 ? 12.777 8.211 -0.176 1.00 91.44 80 VAL A N 1
ATOM 613 C CA . VAL A 1 80 ? 13.139 8.098 1.245 1.00 91.44 80 VAL A CA 1
ATOM 614 C C . VAL A 1 80 ? 12.617 6.799 1.865 1.00 91.44 80 VAL A C 1
ATOM 616 O O . VAL A 1 80 ? 13.353 6.152 2.605 1.00 91.44 80 VAL A O 1
ATOM 619 N N . TYR A 1 81 ? 11.396 6.376 1.525 1.00 89.50 81 TYR A N 1
ATOM 620 C CA . TYR A 1 81 ? 10.801 5.144 2.045 1.00 89.50 81 TYR A CA 1
ATOM 621 C C . TYR A 1 81 ? 11.399 3.908 1.393 1.00 89.50 81 TYR A C 1
ATOM 623 O O . TYR A 1 81 ? 11.616 2.920 2.080 1.00 89.50 81 TYR A O 1
ATOM 631 N N . ILE A 1 82 ? 11.732 3.975 0.103 1.00 89.88 82 ILE A N 1
ATOM 632 C CA . ILE A 1 82 ? 12.422 2.882 -0.596 1.00 89.88 82 ILE A CA 1
ATOM 633 C C . ILE A 1 82 ? 13.745 2.570 0.105 1.00 89.88 82 ILE A C 1
ATOM 635 O O . ILE A 1 82 ? 14.013 1.416 0.422 1.00 89.88 82 ILE A O 1
ATOM 639 N N . LYS A 1 83 ? 14.534 3.605 0.420 1.00 90.06 83 LYS A N 1
ATOM 640 C CA . LYS A 1 83 ? 15.795 3.453 1.162 1.00 90.06 83 LYS A CA 1
ATOM 641 C C . LYS A 1 83 ? 15.573 3.021 2.610 1.00 90.06 83 LYS A C 1
ATOM 643 O O . LYS A 1 83 ? 16.336 2.213 3.120 1.00 90.06 83 LYS A O 1
ATOM 648 N N .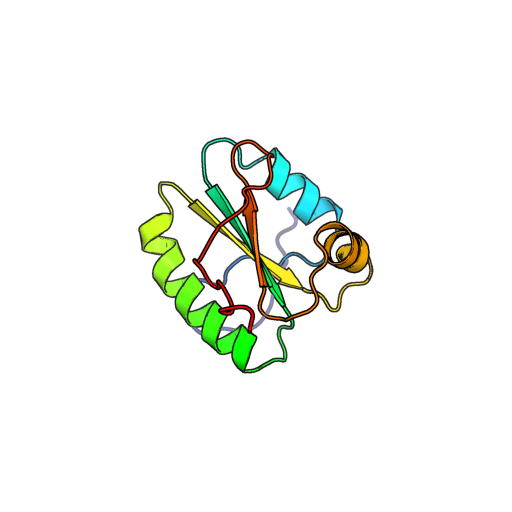 TYR A 1 84 ? 14.551 3.558 3.275 1.00 89.00 84 TYR A N 1
ATOM 649 C CA . TYR A 1 84 ? 14.256 3.239 4.673 1.00 89.00 84 TYR A CA 1
ATOM 650 C C . TYR A 1 84 ? 13.805 1.784 4.867 1.00 89.00 84 TYR A C 1
ATOM 652 O O . TYR A 1 84 ? 14.215 1.140 5.828 1.00 89.00 84 TYR A O 1
ATOM 660 N N . PHE A 1 85 ? 12.984 1.267 3.950 1.00 87.62 85 PHE A N 1
ATOM 661 C CA . PHE A 1 85 ? 12.485 -0.111 3.964 1.00 87.62 85 PHE A CA 1
ATOM 662 C C . PHE A 1 85 ? 13.370 -1.095 3.187 1.00 87.62 85 PHE A C 1
ATOM 664 O O . PHE A 1 85 ? 13.002 -2.261 3.079 1.00 87.62 85 PHE A O 1
ATOM 671 N N . ASP A 1 86 ? 14.508 -0.636 2.656 1.00 88.19 86 ASP A N 1
ATOM 672 C CA . ASP A 1 86 ? 15.441 -1.424 1.840 1.00 88.19 86 ASP A CA 1
ATOM 673 C C . ASP A 1 86 ? 14.750 -2.174 0.681 1.00 88.19 86 ASP A C 1
ATOM 675 O O . ASP A 1 86 ? 14.950 -3.366 0.435 1.00 88.19 86 ASP A O 1
ATOM 679 N N . ILE A 1 87 ? 13.862 -1.470 -0.031 1.00 88.94 87 ILE A N 1
ATOM 680 C CA . ILE A 1 87 ? 13.092 -2.037 -1.143 1.00 88.94 87 ILE A CA 1
ATOM 681 C C . ILE A 1 87 ? 13.992 -2.124 -2.376 1.00 88.94 87 ILE A C 1
ATOM 683 O O . ILE A 1 87 ? 14.271 -1.125 -3.038 1.00 88.94 87 ILE A O 1
ATOM 687 N N . THR A 1 88 ? 14.412 -3.342 -2.707 1.00 86.31 88 THR A N 1
ATOM 688 C CA . THR A 1 88 ? 15.260 -3.639 -3.874 1.00 86.31 88 THR A CA 1
ATOM 689 C C . THR A 1 88 ? 14.475 -4.191 -5.064 1.00 86.31 88 THR A C 1
ATOM 691 O O . THR A 1 88 ? 14.868 -3.991 -6.213 1.00 86.31 88 THR A O 1
ATOM 694 N N . LEU A 1 89 ? 13.354 -4.863 -4.795 1.00 87.44 89 LEU A N 1
ATOM 695 C CA . LEU A 1 89 ? 12.497 -5.505 -5.787 1.00 87.44 89 LEU A CA 1
ATOM 696 C C . LEU A 1 89 ? 11.105 -4.881 -5.777 1.00 87.44 89 LEU A C 1
ATOM 698 O O . LEU A 1 89 ? 10.582 -4.500 -4.733 1.00 87.44 89 LEU A O 1
ATOM 702 N N . ILE A 1 90 ? 10.512 -4.781 -6.960 1.00 90.38 90 ILE A N 1
ATOM 703 C CA . ILE A 1 90 ? 9.198 -4.190 -7.205 1.00 90.38 90 ILE A CA 1
ATOM 704 C C . ILE A 1 90 ? 8.396 -5.192 -8.058 1.00 90.38 90 ILE A C 1
ATOM 706 O O . ILE A 1 90 ? 8.977 -5.745 -8.993 1.00 90.38 90 ILE A O 1
ATOM 710 N N . PRO A 1 91 ? 7.097 -5.433 -7.780 1.00 92.25 91 PRO A N 1
ATOM 711 C CA . PRO A 1 91 ? 6.294 -4.870 -6.687 1.00 92.25 91 PRO A CA 1
ATOM 712 C C . PRO A 1 91 ? 6.717 -5.380 -5.301 1.00 92.25 91 PRO A C 1
ATOM 714 O O . PRO A 1 91 ? 6.985 -6.564 -5.121 1.00 92.25 91 PRO A O 1
ATOM 717 N N . SER A 1 92 ? 6.730 -4.486 -4.310 1.00 92.19 92 SER A N 1
ATOM 718 C CA . SER A 1 92 ? 6.948 -4.822 -2.896 1.00 92.19 92 SER A CA 1
ATOM 719 C C . SER A 1 92 ? 5.786 -4.322 -2.047 1.00 92.19 92 SER A C 1
ATOM 721 O O . SER A 1 92 ? 5.208 -3.275 -2.331 1.00 92.19 92 SER A O 1
ATOM 723 N N . THR A 1 93 ? 5.420 -5.077 -1.013 1.00 92.94 93 THR A N 1
ATOM 724 C CA . THR A 1 93 ? 4.293 -4.746 -0.133 1.00 92.94 93 THR A CA 1
ATOM 725 C C . THR A 1 93 ? 4.777 -4.591 1.298 1.00 92.94 93 THR A C 1
ATOM 727 O O . THR A 1 93 ? 5.377 -5.510 1.851 1.00 92.94 93 THR A O 1
ATOM 730 N N . VAL A 1 94 ? 4.485 -3.442 1.904 1.00 92.88 94 VAL A N 1
ATOM 731 C CA . VAL A 1 94 ? 4.798 -3.147 3.305 1.00 92.88 94 VAL A CA 1
ATOM 732 C C . VAL A 1 94 ? 3.500 -3.055 4.096 1.00 92.88 94 VAL A C 1
ATOM 734 O O . VAL A 1 94 ? 2.535 -2.427 3.659 1.00 92.88 94 VAL A O 1
ATOM 737 N N . PHE A 1 95 ? 3.489 -3.677 5.271 1.00 93.94 95 PHE A N 1
ATOM 738 C CA . PHE A 1 95 ? 2.333 -3.725 6.157 1.00 93.94 95 PHE A CA 1
ATOM 739 C C . PHE A 1 95 ? 2.559 -2.835 7.374 1.00 93.94 95 PHE A C 1
ATOM 741 O O . PHE A 1 95 ? 3.640 -2.854 7.965 1.00 93.94 95 PHE A O 1
ATOM 748 N N . PHE A 1 96 ? 1.527 -2.104 7.783 1.00 94.06 96 PHE A N 1
ATOM 749 C CA . PHE A 1 96 ? 1.506 -1.369 9.042 1.00 94.06 96 PHE A CA 1
ATOM 750 C C . PHE A 1 96 ? 0.272 -1.742 9.849 1.00 94.06 96 PHE A C 1
ATOM 752 O O . PHE A 1 96 ? -0.802 -1.974 9.300 1.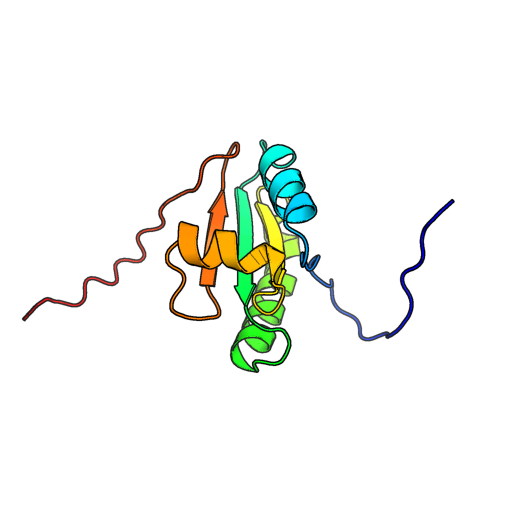00 94.06 96 PHE A O 1
ATOM 759 N N . PHE A 1 97 ? 0.415 -1.747 11.165 1.00 93.69 97 PHE A N 1
ATOM 760 C CA . PHE A 1 97 ? -0.697 -1.833 12.096 1.00 93.69 97 PHE A CA 1
ATOM 761 C C . PHE A 1 97 ? -0.428 -0.884 13.256 1.00 93.69 97 PHE A C 1
ATOM 763 O O . PHE A 1 97 ? 0.665 -0.903 13.825 1.00 93.69 97 PHE A O 1
ATOM 770 N N . ASN A 1 98 ? -1.401 -0.030 13.584 1.00 91.31 98 ASN A N 1
ATOM 771 C CA . ASN A 1 98 ? -1.255 0.991 14.622 1.00 91.31 98 ASN A CA 1
ATOM 772 C C . ASN A 1 98 ? 0.008 1.866 14.429 1.00 91.31 98 ASN A C 1
ATOM 774 O O . ASN A 1 98 ? 0.808 2.029 15.346 1.00 91.31 98 ASN A O 1
ATOM 778 N N . ALA A 1 99 ? 0.238 2.344 13.198 1.00 87.94 99 ALA A N 1
ATOM 779 C CA . ALA A 1 99 ? 1.430 3.094 12.769 1.00 87.94 99 ALA A CA 1
ATOM 780 C C . ALA A 1 99 ? 2.794 2.379 12.941 1.00 87.94 99 ALA A C 1
ATOM 782 O O . ALA A 1 99 ? 3.843 2.969 12.673 1.00 87.94 99 ALA A O 1
ATOM 783 N N . HIS A 1 100 ? 2.810 1.100 13.319 1.00 87.88 100 HIS A N 1
ATOM 784 C CA . HIS A 1 100 ? 4.021 0.289 13.390 1.00 87.88 100 HIS A CA 1
ATOM 785 C C . HIS A 1 100 ? 4.151 -0.601 12.157 1.00 87.88 100 HIS A C 1
ATOM 787 O O . HIS A 1 100 ? 3.201 -1.287 11.780 1.00 87.88 100 HIS A O 1
ATOM 793 N N . HIS A 1 101 ? 5.338 -0.620 11.540 1.00 87.31 101 HIS A N 1
ATOM 794 C CA . HIS A 1 101 ? 5.613 -1.549 10.446 1.00 87.31 101 HIS A CA 1
ATOM 795 C C . HIS A 1 101 ? 5.606 -2.991 10.975 1.00 87.31 101 HIS A C 1
ATOM 797 O O . HIS A 1 101 ? 6.189 -3.291 12.019 1.00 87.31 101 HIS A O 1
ATOM 803 N N . MET A 1 102 ? 4.952 -3.888 10.247 1.00 88.62 102 MET A N 1
ATOM 804 C CA . MET A 1 102 ? 4.924 -5.313 10.546 1.00 88.62 102 MET A CA 1
ATOM 805 C C . MET A 1 102 ? 5.931 -6.039 9.660 1.00 88.62 102 MET A C 1
ATOM 807 O O . MET A 1 102 ? 5.959 -5.842 8.445 1.00 88.62 102 MET A O 1
ATOM 811 N N . LYS A 1 103 ? 6.739 -6.914 10.263 1.00 82.94 103 LYS A N 1
ATOM 812 C CA . LYS A 1 103 ? 7.559 -7.864 9.507 1.00 82.94 103 LYS A CA 1
ATOM 813 C C . LYS A 1 103 ? 6.713 -9.088 9.191 1.00 82.94 103 LYS A C 1
ATOM 815 O O . LYS A 1 103 ? 6.170 -9.709 10.101 1.00 82.94 103 LYS A O 1
ATOM 820 N N . MET A 1 104 ? 6.607 -9.408 7.909 1.00 81.06 104 MET A N 1
ATOM 821 C CA . MET A 1 104 ? 5.984 -10.635 7.436 1.00 81.06 104 MET A CA 1
ATOM 822 C C . MET A 1 104 ? 7.089 -11.642 7.126 1.00 81.06 104 MET A C 1
ATOM 824 O O . MET A 1 104 ? 7.972 -11.346 6.324 1.00 81.06 104 MET A O 1
ATOM 828 N N . ASP A 1 105 ? 7.037 -12.812 7.754 1.00 79.75 105 ASP A N 1
ATOM 829 C CA . ASP A 1 105 ? 7.882 -13.948 7.392 1.00 79.75 105 ASP A CA 1
ATOM 830 C C . ASP A 1 105 ? 7.069 -14.873 6.480 1.00 79.75 105 ASP A C 1
ATOM 832 O O . ASP A 1 105 ? 6.077 -15.470 6.903 1.00 79.75 105 ASP A O 1
ATOM 836 N N . SER A 1 106 ? 7.436 -14.926 5.200 1.00 71.88 106 SER A N 1
ATOM 837 C CA . SER A 1 106 ? 6.813 -15.804 4.205 1.00 71.88 106 SER A CA 1
ATOM 838 C C . SER A 1 106 ? 7.550 -17.136 4.047 1.00 71.88 106 SER A C 1
ATOM 840 O O . SER A 1 106 ? 7.219 -17.911 3.150 1.00 71.88 106 SER A O 1
ATOM 842 N N . GLY A 1 107 ? 8.536 -17.422 4.904 1.00 69.00 107 GLY A N 1
ATOM 843 C CA . GLY A 1 107 ? 9.263 -18.683 4.890 1.00 69.00 107 GLY A CA 1
ATOM 844 C C . GLY A 1 107 ? 10.136 -18.868 3.654 1.00 69.00 107 GLY A C 1
ATOM 845 O O . GLY A 1 107 ? 10.454 -20.007 3.318 1.00 69.00 107 GLY A O 1
ATOM 846 N N . LEU A 1 108 ? 10.566 -17.783 2.992 1.00 57.25 108 LEU A N 1
ATOM 847 C CA . LEU A 1 108 ? 11.637 -17.851 1.993 1.00 57.25 108 LEU A CA 1
ATOM 848 C C . LEU A 1 108 ? 12.986 -18.063 2.703 1.00 57.25 108 LEU A C 1
ATOM 850 O O . LEU A 1 108 ? 13.927 -17.284 2.559 1.00 57.25 108 LEU A O 1
ATOM 854 N N . TYR A 1 109 ? 13.076 -19.135 3.489 1.00 52.94 109 TYR A N 1
ATOM 855 C CA . TYR A 1 109 ? 14.337 -19.785 3.767 1.00 52.94 109 TYR A CA 1
ATOM 856 C C . TYR A 1 109 ? 14.829 -20.282 2.412 1.00 52.94 109 TYR A C 1
ATOM 858 O O . TYR A 1 109 ? 14.477 -21.365 1.949 1.00 52.94 109 TYR A O 1
ATOM 866 N N . LEU A 1 110 ? 15.613 -19.449 1.731 1.00 53.06 110 LEU A N 1
ATOM 867 C CA . LEU A 1 110 ? 16.620 -19.985 0.839 1.00 53.06 110 LEU A CA 1
ATOM 868 C C . LEU A 1 110 ? 17.456 -20.899 1.724 1.00 53.06 110 LEU A C 1
ATOM 870 O O . LEU A 1 110 ? 18.184 -20.428 2.596 1.00 53.06 110 LEU A O 1
ATOM 874 N N . GLU A 1 111 ? 17.230 -22.198 1.560 1.00 46.06 111 GLU A N 1
ATOM 875 C CA . GLU A 1 111 ? 18.042 -23.267 2.111 1.00 46.06 111 GLU A CA 1
ATOM 876 C C . GLU A 1 111 ? 19.501 -22.937 1.765 1.00 46.06 111 GLU A C 1
ATOM 878 O O . GLU A 1 111 ? 19.963 -23.170 0.647 1.00 46.06 111 GLU A O 1
ATOM 883 N N . GLY A 1 112 ? 20.193 -22.292 2.704 1.00 44.81 112 GLY A N 1
ATOM 884 C CA . GLY A 1 112 ? 21.596 -21.940 2.603 1.00 44.81 112 GLY A CA 1
ATOM 885 C C . GLY A 1 112 ? 22.422 -23.211 2.664 1.00 44.81 112 GLY A C 1
ATOM 886 O O . GLY A 1 112 ? 22.857 -23.631 3.736 1.00 44.81 112 GLY A O 1
ATOM 887 N N . ARG A 1 113 ? 22.591 -23.821 1.494 1.00 36.41 113 ARG A N 1
ATOM 888 C CA . ARG A 1 113 ? 23.882 -24.349 1.072 1.00 36.41 113 ARG A CA 1
ATOM 889 C C . ARG A 1 113 ? 24.767 -23.205 0.601 1.00 36.41 113 ARG A C 1
ATOM 891 O O . ARG A 1 113 ? 24.228 -22.294 -0.063 1.00 36.41 113 ARG A O 1
#

InterPro domains:
  IPR004123 Dim1 family [PF02966] (14-107)
  IPR004123 Dim1 family [PTHR12052] (13-107)
  IPR004123 Dim1 family [SM01410] (14-109)
  IPR036249 Thioredoxin-like superfamily [SSF52833] (22-108)

Organism: NCBI:txid320322

Secondary structure (DSSP, 8-state):
-----------S--PPEE-SHHHHHHHHHH--SSEEEEEEE-TT-HHHHHH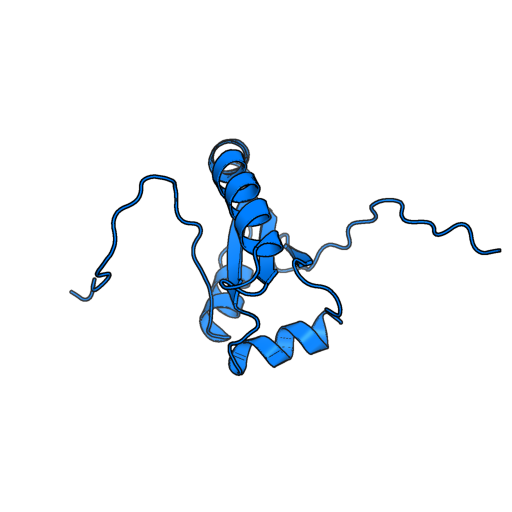HHHHHHHHHHHTTTEEEEEEETTSGGGHHHHHHTT--SSSEEEEEETTEEEPP---------

Foldseek 3Di:
DDDDDDDDDDDFPQAAEDQAPVVVVCCLQVAAQAKEKEWEDAPPDPVQVVVRVVCRVCCVVRVVHYGYHYYHPVRPNCVVVCVVVVPPDPRDMWIHHRSHTDDDDPPPPPVDD

Sequence (113 aa):
AVVSFGLGKMSDLLLPTLSRKCDVDCIIRDTLDKVLVLRFGRSADPLCLHFDEILSKTSREVSKFATIALVDVDSEEIQVYIKYFDITLIPSTVFFFNAHHMKMDSGLYLEGR